Protein AF-A0A1X7TZ00-F1 (afdb_monomer)

Organism: Amphimedon queenslandica (NCBI:txid400682)

Sequence (103 aa):
MHKWAQSDSRAADITSNVAEMIAVDCQPMSIVDDIGFTRVLHVAEPSYTLPCRKYLTDTVIPRVYSELHMKQRLKQDVFTQWNSTLQYM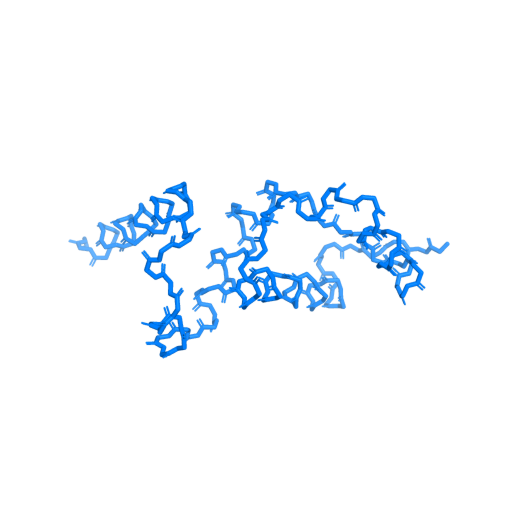LQSIIAQKAAFNTE

Solvent-accessible surface area (backbone atoms only — not comparable to full-atom values): 6291 Å² total; per-residue (Å²): 131,75,68,60,52,79,84,36,65,70,46,42,50,54,51,50,52,52,48,46,49,33,64,75,69,68,49,64,71,62,53,67,73,32,67,68,55,50,49,52,45,42,72,76,41,66,36,56,72,86,67,54,50,67,55,40,64,76,48,48,42,61,48,52,58,66,70,44,78,67,84,71,71,66,77,78,78,55,89,84,75,69,60,64,65,61,58,50,51,52,51,49,53,51,51,53,54,51,62,67,72,73,117

InterPro domains:
  IPR052035 Zinc finger BED domain-containing [PTHR46481] (9-69)

Secondary structure (DSSP, 8-state):
-PPPPTTSHHHHHHHHHHHHHHHHTT--GGGGG-HHHHHHHHHH-TT--PPPHHHIIIIIHHHHHHHTT-SSSTTSS-TTT--HHHHHHHHHHHHHHHHHTT-

Nearest PDB structures (foldseek):
  5b7j-assembly1_A  TM=3.502E-01  e=9.824E+00  Schizosaccharomyces pombe 972h-

Structure (mmCIF, N/CA/C/O backbone):
data_AF-A0A1X7TZ00-F1
#
_entry.id   AF-A0A1X7TZ00-F1
#
loop_
_atom_site.group_PDB
_atom_site.id
_atom_site.type_symbol
_atom_site.label_atom_id
_atom_site.label_alt_id
_atom_site.label_comp_id
_atom_site.label_asym_id
_atom_site.label_entity_id
_atom_site.label_seq_id
_atom_site.pdbx_PDB_ins_code
_atom_site.Cartn_x
_atom_site.Cartn_y
_atom_site.Cartn_z
_atom_site.occupancy
_atom_site.B_iso_or_equiv
_atom_site.auth_seq_id
_atom_site.auth_comp_id
_atom_site.auth_asym_id
_atom_site.auth_atom_id
_atom_site.pdbx_PDB_model_num
ATOM 1 N N . MET A 1 1 ? 12.512 -2.623 -15.115 1.00 67.31 1 MET A N 1
ATOM 2 C CA . MET A 1 1 ? 11.357 -1.699 -15.195 1.00 67.31 1 MET A CA 1
ATOM 3 C C . MET A 1 1 ? 11.548 -0.601 -14.165 1.00 67.31 1 MET A C 1
ATOM 5 O O . MET A 1 1 ? 12.048 -0.892 -13.085 1.00 67.31 1 MET A O 1
ATOM 9 N N . HIS A 1 2 ? 11.220 0.641 -14.513 1.00 89.56 2 HIS A N 1
ATOM 10 C CA . HIS A 1 2 ? 11.302 1.773 -13.590 1.00 89.56 2 HIS A CA 1
ATOM 11 C C . HIS A 1 2 ? 10.148 1.695 -12.581 1.00 89.56 2 HIS A C 1
ATOM 13 O O . HIS A 1 2 ? 8.995 1.559 -12.987 1.00 89.56 2 HIS A O 1
ATOM 19 N N . LYS A 1 3 ? 10.450 1.762 -11.281 1.00 93.44 3 LYS A N 1
ATOM 20 C CA . LYS A 1 3 ? 9.431 1.758 -10.222 1.00 93.44 3 LYS A CA 1
ATOM 21 C C . LYS A 1 3 ? 8.759 3.123 -10.119 1.00 93.44 3 LYS A C 1
ATOM 23 O O . LYS A 1 3 ? 9.432 4.145 -10.209 1.00 93.44 3 LYS A O 1
ATOM 28 N N . TRP A 1 4 ? 7.445 3.150 -9.931 1.00 94.69 4 TRP A N 1
ATOM 29 C CA . TRP A 1 4 ? 6.728 4.407 -9.732 1.00 94.69 4 TRP A CA 1
ATOM 30 C C . TRP A 1 4 ? 7.039 5.013 -8.368 1.00 94.69 4 TRP A C 1
ATOM 32 O O . TRP A 1 4 ? 7.165 4.306 -7.366 1.00 94.69 4 TRP A O 1
ATOM 42 N N . ALA A 1 5 ? 7.146 6.340 -8.343 1.00 91.00 5 ALA A N 1
ATOM 43 C CA . ALA A 1 5 ? 7.144 7.088 -7.100 1.00 91.00 5 ALA A CA 1
ATOM 44 C C . ALA A 1 5 ? 5.748 7.028 -6.471 1.00 91.00 5 ALA A C 1
ATOM 46 O O . ALA A 1 5 ? 4.744 6.867 -7.159 1.00 91.00 5 ALA A O 1
ATOM 47 N N . GLN A 1 6 ? 5.670 7.218 -5.159 1.00 79.56 6 GLN A N 1
ATOM 48 C CA . GLN A 1 6 ? 4.393 7.214 -4.445 1.00 79.56 6 GLN A CA 1
ATOM 49 C C . GLN A 1 6 ? 3.472 8.382 -4.840 1.00 79.56 6 GLN A C 1
ATOM 51 O O . GLN A 1 6 ? 2.261 8.300 -4.663 1.00 79.56 6 GLN A O 1
ATOM 56 N N . SER A 1 7 ? 4.048 9.456 -5.385 1.00 86.12 7 SER A N 1
ATOM 57 C CA . SER A 1 7 ? 3.333 10.600 -5.953 1.00 86.12 7 SER A CA 1
ATOM 58 C C . SER A 1 7 ? 2.833 10.373 -7.383 1.00 86.12 7 SER A C 1
ATOM 60 O O . SER A 1 7 ? 2.114 11.223 -7.902 1.00 86.12 7 SER A O 1
ATOM 62 N N . ASP A 1 8 ? 3.213 9.269 -8.038 1.00 94.25 8 ASP A N 1
ATOM 63 C CA . ASP A 1 8 ? 2.669 8.914 -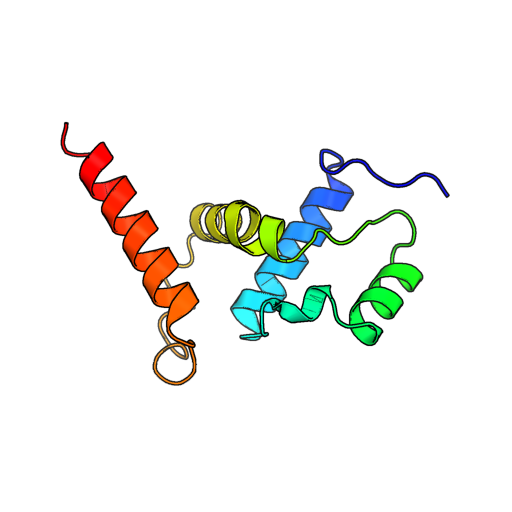9.351 1.00 94.25 8 ASP A CA 1
ATOM 64 C C . ASP A 1 8 ? 1.176 8.612 -9.196 1.00 94.25 8 ASP A C 1
ATOM 66 O O . ASP A 1 8 ? 0.784 7.821 -8.331 1.00 94.25 8 ASP A O 1
ATOM 70 N N . SER A 1 9 ? 0.340 9.231 -10.031 1.00 93.81 9 SER A N 1
ATOM 71 C CA . SER A 1 9 ? -1.114 9.077 -9.948 1.00 93.81 9 SER A CA 1
ATOM 72 C C . SER A 1 9 ? -1.538 7.613 -10.047 1.00 93.81 9 SER A C 1
ATOM 74 O O . SER A 1 9 ? -2.381 7.169 -9.276 1.00 93.81 9 SER A O 1
ATOM 76 N N . ARG A 1 10 ? -0.874 6.814 -10.891 1.00 94.38 10 ARG A N 1
ATOM 77 C CA . ARG A 1 10 ? -1.189 5.385 -11.050 1.00 94.38 10 ARG A CA 1
ATOM 78 C C . ARG A 1 10 ? -0.896 4.594 -9.779 1.00 94.38 10 ARG A C 1
ATOM 80 O O . ARG A 1 10 ? -1.664 3.714 -9.400 1.00 94.38 10 ARG A O 1
ATOM 87 N N . ALA A 1 11 ? 0.209 4.910 -9.101 1.00 94.88 11 ALA A N 1
ATOM 88 C CA . ALA A 1 11 ? 0.546 4.276 -7.831 1.00 94.88 11 ALA A CA 1
ATOM 89 C C . ALA A 1 11 ? -0.442 4.684 -6.729 1.00 94.88 11 ALA A C 1
ATOM 91 O O . ALA A 1 11 ? -0.840 3.845 -5.916 1.00 94.88 11 ALA A O 1
ATOM 92 N N . ALA A 1 12 ? -0.858 5.951 -6.710 1.00 91.75 12 ALA A N 1
ATOM 93 C CA . ALA A 1 12 ? -1.857 6.451 -5.773 1.00 91.75 12 ALA A CA 1
ATOM 94 C C . ALA A 1 12 ? -3.230 5.786 -5.983 1.00 91.75 12 ALA A C 1
ATOM 96 O O . ALA A 1 12 ? -3.860 5.391 -4.998 1.00 91.75 12 ALA A O 1
ATOM 97 N N . ASP A 1 13 ? -3.649 5.588 -7.233 1.00 92.88 13 ASP A N 1
ATOM 98 C CA . ASP A 1 13 ? -4.920 4.945 -7.580 1.00 92.88 13 ASP A CA 1
ATOM 99 C C . ASP A 1 13 ? -4.946 3.477 -7.141 1.00 92.88 13 ASP A C 1
ATOM 101 O O . ASP A 1 13 ? -5.860 3.057 -6.431 1.00 92.88 13 ASP A O 1
ATOM 105 N N . ILE A 1 14 ? -3.903 2.701 -7.469 1.00 95.06 14 ILE A N 1
ATOM 106 C CA . ILE A 1 14 ? -3.794 1.302 -7.018 1.00 95.06 14 ILE A CA 1
ATOM 107 C C . ILE A 1 14 ? -3.798 1.237 -5.488 1.00 95.06 14 ILE A C 1
ATOM 109 O O . ILE A 1 14 ? -4.513 0.429 -4.905 1.00 95.06 14 ILE A O 1
ATOM 113 N N . THR A 1 15 ? -3.044 2.115 -4.825 1.00 93.31 15 THR A N 1
ATOM 114 C CA . THR A 1 15 ? -2.982 2.157 -3.356 1.00 93.31 15 THR A CA 1
ATOM 115 C C . THR A 1 15 ? -4.346 2.452 -2.731 1.00 93.31 15 THR A C 1
ATOM 117 O O . THR A 1 15 ? -4.697 1.854 -1.714 1.00 93.31 15 THR A O 1
ATOM 120 N N . SER A 1 16 ? -5.126 3.342 -3.345 1.00 89.94 16 SER A N 1
ATOM 121 C CA . SER A 1 16 ? -6.470 3.688 -2.874 1.00 89.94 16 SER A CA 1
ATOM 122 C C . SER A 1 16 ? -7.445 2.524 -3.076 1.00 89.94 16 SER A C 1
ATOM 124 O O . SER A 1 16 ? -8.166 2.184 -2.144 1.00 89.94 16 SER A O 1
ATOM 126 N N . ASN A 1 17 ? -7.381 1.834 -4.220 1.00 91.62 17 ASN A N 1
ATOM 127 C CA . ASN A 1 17 ? -8.173 0.624 -4.475 1.00 91.62 17 ASN A CA 1
ATOM 128 C C . ASN A 1 17 ? -7.818 -0.524 -3.517 1.00 91.62 17 ASN A C 1
ATOM 130 O O . ASN A 1 17 ? -8.700 -1.247 -3.065 1.00 91.62 17 ASN A O 1
ATOM 134 N N . VAL A 1 18 ? -6.538 -0.692 -3.167 1.00 91.81 18 VAL A N 1
ATOM 135 C CA . VAL A 1 18 ? -6.117 -1.686 -2.164 1.00 91.81 18 VAL A CA 1
ATOM 136 C C . VAL A 1 18 ? -6.680 -1.337 -0.785 1.00 91.81 18 VAL A C 1
ATOM 138 O O . VAL A 1 18 ? -7.172 -2.218 -0.086 1.00 91.81 18 VAL A O 1
ATOM 141 N N . ALA A 1 19 ? -6.642 -0.062 -0.391 1.00 86.06 19 ALA A N 1
ATOM 142 C CA . ALA A 1 19 ? -7.240 0.387 0.864 1.00 86.06 19 ALA A CA 1
ATOM 143 C C . ALA A 1 19 ? -8.767 0.190 0.878 1.00 86.06 19 ALA A C 1
ATOM 145 O O . ALA A 1 19 ? -9.316 -0.228 1.899 1.00 86.06 19 ALA A O 1
ATOM 146 N N . GLU A 1 20 ? -9.442 0.436 -0.248 1.00 84.06 20 GLU A N 1
ATOM 147 C CA . GLU A 1 20 ? -10.872 0.165 -0.406 1.00 84.06 20 GLU A CA 1
ATOM 148 C C . GLU A 1 20 ? -11.178 -1.331 -0.298 1.00 84.06 20 GLU A C 1
ATOM 150 O O . GLU A 1 20 ? -12.040 -1.697 0.493 1.00 84.06 20 GLU A O 1
ATOM 155 N N . MET A 1 21 ? -10.438 -2.198 -0.995 1.00 89.31 21 MET A N 1
ATOM 156 C CA . MET A 1 21 ? -10.566 -3.658 -0.885 1.00 89.31 21 MET A CA 1
ATOM 157 C C . MET A 1 21 ? -10.416 -4.118 0.570 1.00 89.31 21 MET A C 1
ATOM 159 O O . MET A 1 21 ? -11.242 -4.875 1.071 1.00 89.31 21 MET A O 1
ATOM 163 N N . ILE A 1 22 ? -9.404 -3.618 1.288 1.00 83.38 22 ILE A N 1
ATOM 164 C CA . ILE A 1 22 ? -9.207 -3.951 2.705 1.00 83.38 22 ILE A CA 1
ATOM 165 C C . ILE A 1 22 ? -10.434 -3.568 3.542 1.00 83.38 22 ILE A C 1
ATOM 167 O O . ILE A 1 22 ? -10.862 -4.345 4.396 1.00 83.38 22 ILE A O 1
ATOM 171 N N . ALA A 1 23 ? -11.000 -2.384 3.300 1.00 78.31 23 ALA A N 1
ATOM 172 C CA . ALA A 1 23 ? -12.149 -1.884 4.046 1.00 78.31 23 ALA A CA 1
ATOM 173 C C . ALA A 1 23 ? -13.458 -2.608 3.689 1.00 78.31 23 ALA A C 1
ATOM 175 O O . ALA A 1 23 ? -14.223 -2.954 4.589 1.00 78.31 23 ALA A O 1
ATOM 176 N N . VAL A 1 24 ? -13.719 -2.828 2.399 1.00 77.81 24 VAL A N 1
ATOM 177 C CA . VAL A 1 24 ? -14.945 -3.456 1.881 1.00 77.81 24 VAL A CA 1
ATOM 178 C C . VAL A 1 24 ? -14.976 -4.942 2.219 1.00 77.81 24 VAL A C 1
ATOM 180 O O . VAL A 1 24 ? -15.980 -5.426 2.737 1.00 77.81 24 VAL A O 1
ATOM 183 N N . ASP A 1 25 ? -13.863 -5.644 2.014 1.00 83.00 25 ASP A N 1
ATOM 184 C CA . ASP A 1 25 ? -13.774 -7.092 2.223 1.00 83.00 25 ASP A CA 1
ATOM 185 C C . ASP A 1 25 ? -13.332 -7.458 3.651 1.00 83.00 25 ASP A C 1
ATOM 187 O O . ASP A 1 25 ? -13.023 -8.619 3.927 1.00 83.00 25 ASP A O 1
ATOM 191 N N . CYS A 1 26 ? -13.263 -6.470 4.555 1.00 75.56 26 CYS A N 1
ATOM 192 C CA . CYS A 1 26 ? -12.845 -6.620 5.954 1.00 75.56 26 CYS A CA 1
ATOM 193 C C . CYS A 1 26 ? -11.518 -7.391 6.119 1.00 75.56 26 CYS A C 1
ATOM 195 O O . CYS A 1 26 ? -11.359 -8.196 7.043 1.00 75.56 26 CYS A O 1
ATOM 197 N N . GLN A 1 27 ? -10.560 -7.172 5.215 1.00 84.31 27 GLN A N 1
ATOM 198 C CA . GLN A 1 27 ? -9.290 -7.897 5.234 1.00 84.31 27 GLN A CA 1
ATOM 199 C C . GLN A 1 27 ? -8.392 -7.415 6.380 1.00 84.31 27 GLN A C 1
ATOM 201 O O . GLN A 1 27 ? -8.427 -6.240 6.764 1.00 84.31 27 GLN A O 1
ATOM 206 N N . PRO A 1 28 ? -7.527 -8.285 6.930 1.00 84.81 28 PRO A N 1
ATOM 207 C CA . PRO A 1 28 ? -6.521 -7.837 7.878 1.00 84.81 28 PRO A CA 1
ATOM 208 C C . PRO A 1 28 ? -5.512 -6.910 7.187 1.00 84.81 28 PRO A C 1
ATOM 210 O O . PRO A 1 28 ? -5.063 -7.172 6.074 1.00 84.81 28 PRO A O 1
ATOM 213 N N . MET A 1 29 ? -5.057 -5.871 7.892 1.00 80.75 29 MET A N 1
ATOM 214 C CA . MET A 1 29 ? -4.037 -4.935 7.383 1.00 80.75 29 MET A CA 1
ATOM 215 C C . MET A 1 29 ? -2.713 -5.618 7.013 1.00 80.75 29 MET A 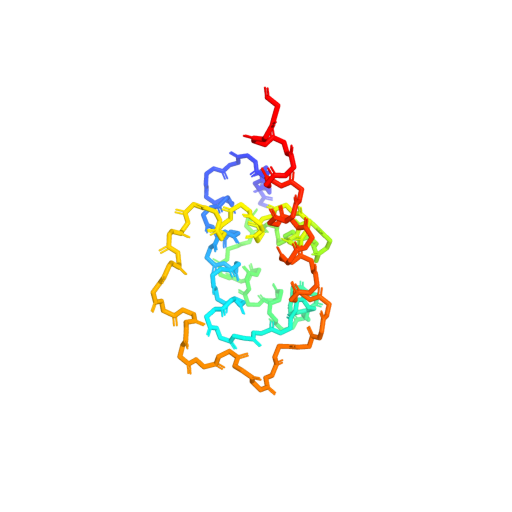C 1
ATOM 217 O O . MET A 1 29 ? -1.905 -5.045 6.290 1.00 80.75 29 MET A O 1
ATOM 221 N N . SER A 1 30 ? -2.463 -6.824 7.527 1.00 86.69 30 SER A N 1
ATOM 222 C CA . SER A 1 30 ? -1.289 -7.632 7.194 1.00 86.69 30 SER A CA 1
ATOM 223 C C . SER A 1 30 ? -1.320 -8.209 5.780 1.00 86.69 30 SER A C 1
ATOM 225 O O . SER A 1 30 ? -0.276 -8.661 5.329 1.00 86.69 30 SER A O 1
ATOM 227 N N . ILE A 1 31 ? -2.453 -8.162 5.064 1.00 90.31 31 ILE A N 1
ATOM 228 C CA . ILE A 1 31 ? -2.567 -8.705 3.698 1.00 90.31 31 ILE A CA 1
ATOM 229 C C . ILE A 1 31 ? -1.520 -8.122 2.739 1.00 90.31 31 ILE A C 1
ATOM 231 O O . ILE A 1 31 ? -1.088 -8.776 1.796 1.00 90.31 31 ILE A O 1
ATOM 235 N N . VAL A 1 32 ? -1.053 -6.900 2.996 1.00 91.12 32 VAL A N 1
ATOM 236 C CA . VAL A 1 32 ? -0.019 -6.260 2.172 1.00 91.12 32 VAL A CA 1
ATOM 237 C C . VAL A 1 32 ? 1.378 -6.839 2.361 1.00 91.12 32 VAL A C 1
ATOM 239 O O . VAL A 1 32 ? 2.259 -6.588 1.547 1.00 91.12 32 VAL A O 1
ATOM 242 N N . ASP A 1 33 ? 1.583 -7.624 3.413 1.00 90.19 33 ASP A N 1
ATOM 243 C CA . ASP A 1 33 ? 2.812 -8.380 3.632 1.00 90.19 33 ASP A CA 1
ATOM 244 C C . ASP A 1 33 ? 2.683 -9.825 3.112 1.00 90.19 33 ASP A C 1
ATOM 246 O O . ASP A 1 33 ? 3.668 -10.570 3.092 1.00 90.19 33 ASP A O 1
ATOM 250 N N . ASP A 1 34 ? 1.489 -10.237 2.664 1.00 94.50 34 ASP A N 1
ATOM 251 C CA . ASP A 1 34 ? 1.262 -11.593 2.187 1.00 94.50 34 ASP A CA 1
ATOM 252 C C . ASP A 1 34 ? 1.993 -11.829 0.864 1.00 94.50 34 ASP A C 1
ATOM 254 O O . ASP A 1 34 ? 1.846 -11.105 -0.131 1.00 94.50 34 ASP A O 1
ATOM 258 N N . ILE A 1 35 ? 2.755 -12.923 0.831 1.00 96.00 35 ILE A N 1
ATOM 259 C CA . ILE A 1 35 ? 3.577 -13.306 -0.322 1.00 96.00 35 ILE A CA 1
ATOM 260 C C . ILE A 1 35 ? 2.701 -13.525 -1.562 1.00 96.00 35 ILE A C 1
ATOM 262 O O . ILE A 1 35 ? 3.077 -13.130 -2.666 1.00 96.00 35 ILE A O 1
ATOM 266 N N . GLY A 1 36 ? 1.534 -14.156 -1.394 1.00 97.00 36 GLY A N 1
ATOM 267 C CA . GLY A 1 36 ? 0.602 -14.429 -2.489 1.00 97.00 36 GLY A CA 1
ATOM 268 C C . GLY A 1 36 ? 0.057 -13.147 -3.114 1.00 97.00 36 GLY A C 1
ATOM 269 O O . GLY A 1 36 ? 0.154 -12.966 -4.327 1.00 97.00 36 GLY A O 1
ATOM 270 N N . PHE A 1 37 ? -0.433 -12.228 -2.282 1.00 95.38 37 PHE A N 1
ATOM 271 C CA . PHE A 1 37 ? -0.976 -10.948 -2.733 1.00 95.38 37 PHE A CA 1
ATOM 272 C C . PHE A 1 37 ? 0.092 -10.087 -3.418 1.00 95.38 37 PHE A C 1
ATOM 274 O O . PHE A 1 37 ? -0.106 -9.604 -4.535 1.00 95.38 37 PHE A O 1
ATOM 281 N N . THR A 1 38 ? 1.278 -9.998 -2.811 1.00 95.00 38 THR A N 1
ATOM 282 C CA . THR A 1 38 ? 2.423 -9.275 -3.382 1.00 95.00 38 THR A CA 1
ATOM 283 C C . THR A 1 38 ? 2.817 -9.825 -4.756 1.00 95.00 38 THR A C 1
ATOM 285 O O . THR A 1 38 ? 3.101 -9.055 -5.674 1.00 95.00 38 THR A O 1
ATOM 288 N N . ARG A 1 39 ? 2.804 -11.153 -4.938 1.00 96.88 39 ARG A N 1
ATOM 289 C CA . ARG A 1 39 ? 3.100 -11.789 -6.233 1.00 96.88 39 ARG A CA 1
ATOM 290 C C . ARG A 1 39 ? 2.056 -11.463 -7.293 1.00 96.88 39 ARG A C 1
ATOM 292 O O . ARG A 1 39 ? 2.440 -11.157 -8.418 1.00 96.88 39 ARG A O 1
ATOM 299 N N . VAL A 1 40 ? 0.770 -11.509 -6.944 1.00 96.81 40 VAL A N 1
ATOM 300 C CA . VAL A 1 40 ? -0.319 -11.154 -7.869 1.00 96.81 40 VAL A CA 1
ATOM 301 C C . VAL A 1 40 ? -0.148 -9.719 -8.357 1.00 96.81 40 VAL A C 1
ATOM 303 O O . VAL A 1 40 ? -0.128 -9.490 -9.565 1.00 96.81 40 VAL A O 1
ATOM 306 N N . LEU A 1 41 ? 0.072 -8.769 -7.444 1.00 95.12 41 LEU A N 1
ATOM 307 C CA . LEU A 1 41 ? 0.301 -7.370 -7.811 1.00 95.12 41 LEU A CA 1
ATOM 308 C C . LEU A 1 41 ? 1.573 -7.179 -8.634 1.00 95.12 41 LEU A C 1
ATOM 310 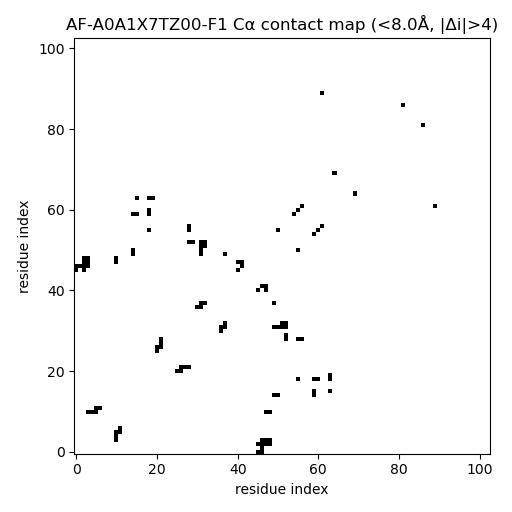O O . LEU A 1 41 ? 1.573 -6.385 -9.567 1.00 95.12 41 LEU A O 1
ATOM 314 N N . HIS A 1 42 ? 2.640 -7.920 -8.335 1.00 94.94 42 HIS A N 1
ATOM 315 C CA . HIS A 1 42 ? 3.874 -7.831 -9.107 1.00 94.94 42 HIS A CA 1
ATOM 316 C C . HIS A 1 42 ? 3.711 -8.310 -10.553 1.00 94.94 42 HIS A C 1
ATOM 318 O O . HIS A 1 42 ? 4.326 -7.740 -11.448 1.00 94.94 42 HIS A O 1
ATOM 324 N N . VAL A 1 43 ? 2.898 -9.345 -10.784 1.00 96.94 43 VAL A N 1
ATOM 325 C CA . VAL A 1 43 ? 2.584 -9.832 -12.137 1.00 96.94 43 VAL A CA 1
ATOM 326 C C . VAL A 1 43 ? 1.632 -8.876 -12.853 1.00 96.94 43 VAL A C 1
ATOM 328 O O . VAL A 1 43 ? 1.830 -8.604 -14.034 1.00 96.94 43 VAL A O 1
ATOM 331 N N . ALA A 1 44 ? 0.617 -8.370 -12.149 1.00 96.38 44 ALA A N 1
ATOM 332 C CA . ALA A 1 44 ? -0.386 -7.477 -12.721 1.00 96.38 44 ALA A CA 1
ATOM 333 C C . ALA A 1 44 ? 0.193 -6.098 -13.074 1.00 96.38 44 ALA A C 1
ATOM 335 O O . ALA A 1 44 ? -0.063 -5.590 -14.161 1.00 96.38 44 ALA A O 1
ATOM 336 N N . GLU A 1 45 ? 0.990 -5.508 -12.179 1.00 95.88 45 GLU A N 1
ATOM 337 C CA . GLU A 1 45 ? 1.660 -4.228 -12.402 1.00 95.88 45 GLU A CA 1
ATOM 338 C C . GLU A 1 45 ? 3.072 -4.223 -11.782 1.00 95.88 45 GLU A C 1
ATOM 340 O O . GLU A 1 45 ? 3.274 -3.832 -10.625 1.00 95.88 45 GLU A O 1
ATOM 345 N N . PRO A 1 46 ? 4.100 -4.621 -12.552 1.00 95.69 46 PRO A N 1
ATOM 346 C CA . PRO A 1 46 ? 5.463 -4.732 -12.045 1.00 95.69 46 PRO A CA 1
ATOM 347 C C . PRO A 1 46 ? 6.098 -3.393 -11.652 1.00 95.69 46 PRO A C 1
ATOM 349 O O . PRO A 1 46 ? 7.081 -3.387 -10.901 1.00 95.69 46 PRO A O 1
ATOM 352 N N . SER A 1 47 ? 5.592 -2.263 -12.157 1.00 95.94 47 SER A N 1
ATOM 353 C CA . SER A 1 47 ? 6.119 -0.923 -11.852 1.00 95.94 47 SER A CA 1
ATOM 354 C C . SER A 1 47 ? 5.630 -0.407 -10.499 1.00 95.94 47 SER A C 1
ATOM 356 O O . SER A 1 47 ? 6.276 0.460 -9.902 1.00 95.94 47 SER A O 1
ATOM 358 N N . TYR A 1 48 ? 4.534 -0.970 -9.987 1.00 96.00 48 TYR A N 1
ATOM 359 C CA . TYR A 1 48 ? 3.975 -0.628 -8.690 1.00 96.00 48 TYR A CA 1
ATOM 360 C C . TYR A 1 48 ? 4.810 -1.226 -7.548 1.00 96.00 48 TYR A C 1
ATOM 362 O O . TYR A 1 48 ? 5.453 -2.279 -7.667 1.00 96.00 48 TYR A O 1
ATOM 370 N N . THR A 1 49 ? 4.832 -0.507 -6.430 1.00 94.12 49 THR A N 1
ATOM 371 C CA . THR A 1 49 ? 5.407 -0.971 -5.168 1.00 94.12 49 THR A CA 1
ATOM 372 C C . THR A 1 49 ? 4.338 -0.800 -4.109 1.00 94.12 49 THR A C 1
ATOM 374 O O . THR A 1 49 ? 3.925 0.322 -3.823 1.00 94.12 49 THR A O 1
ATOM 377 N N . LEU A 1 50 ? 3.884 -1.920 -3.555 1.00 93.00 50 LEU A N 1
ATOM 378 C CA . LEU A 1 50 ? 2.874 -1.922 -2.511 1.00 93.00 50 LEU A CA 1
ATOM 379 C C . LEU A 1 50 ? 3.446 -1.248 -1.249 1.00 93.00 50 LEU A C 1
ATOM 381 O O . LEU A 1 50 ? 4.555 -1.597 -0.828 1.00 93.00 50 LEU A O 1
ATOM 385 N N . PRO A 1 51 ? 2.753 -0.258 -0.661 1.00 90.81 51 PRO A N 1
ATOM 386 C CA . PRO A 1 51 ? 3.222 0.401 0.545 1.00 90.81 51 PRO A CA 1
ATOM 387 C C . PRO A 1 51 ? 3.176 -0.543 1.743 1.00 90.81 51 PRO A C 1
ATOM 389 O O . PRO A 1 51 ? 2.363 -1.463 1.817 1.00 90.81 51 PRO A O 1
ATOM 392 N N . CYS A 1 52 ? 4.032 -0.269 2.724 1.00 88.50 52 CYS A N 1
ATOM 393 C CA . CYS A 1 52 ? 4.044 -1.049 3.948 1.00 88.50 52 CYS A CA 1
ATOM 394 C C . CYS A 1 52 ? 2.766 -0.821 4.766 1.00 88.50 52 CYS A C 1
ATOM 396 O O . CYS A 1 52 ? 2.170 0.262 4.762 1.00 88.50 52 CYS A O 1
ATOM 398 N N . ARG A 1 53 ? 2.407 -1.833 5.556 1.00 87.00 53 ARG A N 1
ATOM 399 C CA . ARG A 1 53 ? 1.257 -1.816 6.467 1.00 87.00 53 ARG A CA 1
ATOM 400 C C . ARG A 1 53 ? 1.168 -0.552 7.322 1.00 87.00 53 ARG A C 1
ATOM 402 O O . ARG A 1 53 ? 0.091 0.009 7.460 1.00 87.00 53 ARG A O 1
ATOM 409 N N . LYS A 1 54 ? 2.295 -0.079 7.869 1.00 84.56 54 LYS A N 1
ATOM 410 C CA . LYS A 1 54 ? 2.324 1.134 8.703 1.00 84.56 54 LYS A CA 1
ATOM 411 C C . LYS A 1 54 ? 1.833 2.361 7.932 1.00 84.56 54 LYS A C 1
ATOM 413 O O . LYS A 1 54 ? 1.004 3.105 8.432 1.00 84.56 54 LYS A O 1
ATOM 418 N N . TYR A 1 55 ? 2.305 2.544 6.701 1.00 85.19 55 TYR A N 1
ATOM 419 C CA . TYR A 1 55 ? 1.885 3.665 5.864 1.00 85.19 55 TYR A CA 1
ATOM 420 C C . TYR A 1 55 ? 0.399 3.576 5.483 1.00 85.19 55 TYR A C 1
ATOM 422 O O . TYR A 1 55 ? -0.305 4.587 5.479 1.00 85.19 55 TYR A O 1
ATOM 430 N N . LEU A 1 56 ? -0.098 2.367 5.203 1.00 81.44 56 LEU A N 1
ATOM 431 C CA . LEU A 1 56 ? -1.521 2.163 4.929 1.00 81.44 56 LEU A CA 1
ATOM 432 C C . LEU A 1 56 ? -2.391 2.530 6.131 1.00 81.44 56 LEU A C 1
ATOM 434 O O . LEU A 1 56 ? -3.322 3.320 5.977 1.00 81.44 56 LEU A O 1
ATOM 438 N N . THR A 1 57 ? -2.05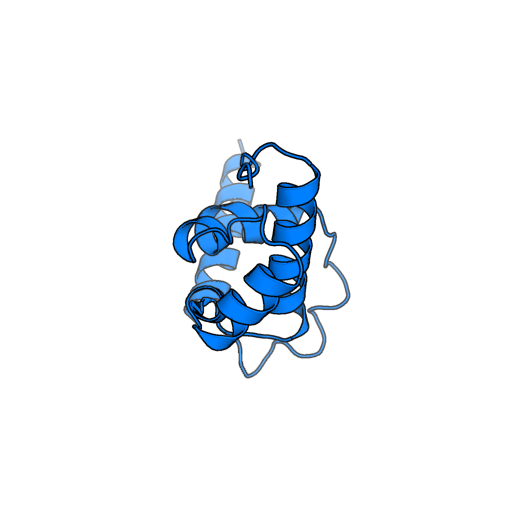6 2.018 7.314 1.00 77.94 57 THR A N 1
ATOM 439 C CA . THR A 1 57 ? -2.802 2.277 8.551 1.00 77.94 57 THR A CA 1
ATOM 440 C C . THR A 1 57 ? -2.752 3.746 8.965 1.00 77.94 57 THR A C 1
ATOM 442 O O . THR A 1 57 ? -3.791 4.326 9.266 1.00 77.94 57 THR A O 1
ATOM 445 N N . ASP A 1 58 ? -1.565 4.357 8.963 1.00 78.00 58 ASP A N 1
ATOM 446 C CA . ASP A 1 58 ? -1.366 5.687 9.550 1.00 78.00 58 ASP A CA 1
ATOM 447 C C . ASP A 1 58 ? -1.758 6.819 8.587 1.00 78.00 58 ASP A C 1
ATOM 449 O O . ASP A 1 58 ? -2.040 7.933 9.022 1.00 78.00 58 ASP A O 1
ATOM 453 N N . THR A 1 59 ? -1.733 6.578 7.270 1.00 80.69 59 THR A N 1
ATOM 454 C CA . THR A 1 59 ? -1.884 7.641 6.259 1.00 80.69 59 THR A CA 1
ATOM 455 C C . THR A 1 59 ? -2.987 7.351 5.252 1.00 80.69 59 THR A C 1
ATOM 457 O O . THR A 1 59 ? -3.905 8.157 5.098 1.00 80.69 59 THR A O 1
ATOM 460 N N . VAL A 1 60 ? -2.918 6.220 4.548 1.00 80.62 60 VAL A N 1
ATOM 461 C CA . VAL A 1 60 ? -3.797 5.977 3.391 1.00 80.62 60 VAL A CA 1
ATOM 462 C C . VAL A 1 60 ? -5.234 5.741 3.822 1.00 80.62 60 VAL A C 1
ATOM 464 O O . VAL A 1 60 ? -6.135 6.359 3.272 1.00 80.62 60 VAL A O 1
ATOM 467 N N . ILE A 1 61 ? -5.462 4.882 4.809 1.00 74.75 61 ILE A N 1
ATOM 468 C CA . ILE A 1 61 ? -6.813 4.499 5.226 1.00 74.75 61 ILE A CA 1
ATOM 469 C C . ILE A 1 61 ? -7.562 5.667 5.873 1.00 74.75 61 ILE A C 1
ATOM 471 O O . ILE A 1 61 ? -8.692 5.921 5.457 1.00 74.75 61 ILE A O 1
ATOM 475 N N . PRO A 1 62 ? -6.967 6.447 6.799 1.00 76.44 62 PRO A N 1
ATOM 476 C CA . PRO A 1 62 ? -7.598 7.666 7.298 1.00 76.44 62 PRO A CA 1
ATOM 477 C C . PRO A 1 62 ? -7.958 8.648 6.178 1.00 76.44 62 PRO A C 1
ATOM 479 O O . PRO A 1 62 ? -9.030 9.254 6.221 1.00 76.44 62 PRO A O 1
ATOM 482 N N . ARG A 1 63 ? -7.090 8.783 5.163 1.00 78.50 63 ARG A N 1
ATOM 483 C CA . ARG A 1 63 ? -7.332 9.644 3.999 1.00 78.50 63 ARG A CA 1
ATOM 484 C C . ARG A 1 63 ? -8.496 9.126 3.155 1.00 78.50 63 ARG A C 1
ATOM 486 O O . ARG A 1 63 ? -9.477 9.847 2.994 1.00 78.50 63 ARG A O 1
ATOM 493 N N . VAL A 1 64 ? -8.431 7.871 2.713 1.00 73.06 64 VAL A N 1
ATOM 494 C CA . VAL A 1 64 ? -9.457 7.207 1.892 1.00 73.06 64 VAL A CA 1
ATOM 495 C C . VAL A 1 64 ? -10.812 7.215 2.598 1.00 73.06 64 VAL A C 1
ATOM 497 O O . VAL A 1 64 ? -11.817 7.530 1.976 1.00 73.06 64 VAL A O 1
ATOM 500 N N . TYR A 1 65 ? -10.851 6.982 3.911 1.00 68.56 65 TYR A N 1
ATOM 501 C CA . TYR A 1 65 ? -12.079 7.050 4.711 1.00 68.56 65 TYR A CA 1
ATOM 502 C C . TYR A 1 65 ? -12.638 8.474 4.858 1.00 68.56 65 TYR A C 1
ATOM 504 O O . TYR A 1 65 ? -13.834 8.658 5.071 1.00 68.56 65 TYR A O 1
ATOM 512 N N . SER A 1 66 ? -11.783 9.499 4.800 1.00 68.44 66 SER A N 1
ATOM 513 C CA . SER A 1 66 ? -12.221 10.899 4.844 1.00 68.44 66 SER A CA 1
ATOM 514 C C . SER A 1 66 ? -12.701 11.420 3.486 1.00 68.44 66 SER A C 1
ATOM 516 O O . SER A 1 66 ? -13.611 12.245 3.442 1.00 68.44 66 SER A O 1
ATOM 518 N N . GLU A 1 67 ? -12.107 10.930 2.396 1.00 67.38 67 GLU A N 1
ATOM 519 C CA . GLU A 1 67 ? -12.437 11.296 1.014 1.00 67.38 67 GLU A CA 1
ATOM 520 C C . GLU A 1 67 ? -13.690 10.552 0.539 1.00 67.38 67 GLU A C 1
ATOM 522 O O . GLU A 1 67 ? -14.654 11.164 0.059 1.00 67.38 67 GLU A O 1
ATOM 527 N N . LEU A 1 68 ? -13.730 9.236 0.761 1.00 58.34 68 LEU A N 1
ATOM 528 C CA . LEU A 1 68 ? -14.940 8.450 0.613 1.00 58.34 68 LEU A CA 1
ATOM 529 C C . LEU A 1 68 ? -15.869 8.863 1.742 1.00 58.34 68 LEU A C 1
ATOM 531 O O . LEU A 1 68 ? -15.664 8.513 2.897 1.00 58.34 68 LEU A O 1
ATOM 535 N N . HIS A 1 69 ? -16.931 9.591 1.419 1.00 51.09 69 HIS A N 1
ATOM 536 C CA . HIS A 1 69 ? -18.046 9.815 2.326 1.00 51.09 69 HIS A CA 1
ATOM 537 C C . HIS A 1 69 ? -18.749 8.472 2.613 1.00 51.09 69 HIS A C 1
ATOM 539 O O . HIS A 1 69 ? -19.906 8.274 2.245 1.00 51.09 69 HIS A O 1
ATOM 545 N N . MET A 1 70 ? -18.091 7.531 3.297 1.00 49.88 70 MET A N 1
ATOM 546 C CA . MET A 1 70 ? -18.652 6.273 3.790 1.00 49.88 70 MET A CA 1
ATOM 547 C C . MET A 1 70 ? -19.591 6.547 4.977 1.00 49.88 70 MET A C 1
ATOM 549 O O . MET A 1 70 ? -19.577 5.874 6.001 1.00 49.88 70 MET A O 1
ATOM 553 N N . LYS A 1 71 ? -20.474 7.541 4.838 1.00 45.94 71 LYS A N 1
ATOM 554 C CA . LYS A 1 71 ? -21.561 7.821 5.777 1.00 45.94 71 LYS A CA 1
ATOM 555 C C . LYS A 1 71 ? -22.661 6.753 5.741 1.00 45.94 71 LYS A C 1
ATOM 557 O O . LYS A 1 71 ? -23.514 6.777 6.629 1.00 45.94 71 LYS A O 1
ATOM 562 N N . GLN A 1 72 ? -22.693 5.841 4.759 1.00 42.44 72 GLN A N 1
ATOM 563 C CA . GLN A 1 72 ? -23.891 5.014 4.539 1.00 42.44 72 GLN A CA 1
ATOM 564 C C . GLN A 1 72 ? -23.703 3.507 4.285 1.00 42.44 72 GLN A C 1
ATOM 566 O O . GLN A 1 72 ? -24.654 2.785 4.559 1.00 42.44 72 GLN A O 1
ATOM 571 N N . ARG A 1 73 ? -22.540 2.980 3.862 1.00 39.72 73 ARG A N 1
ATOM 572 C CA . ARG A 1 73 ? -22.401 1.522 3.589 1.00 39.72 73 ARG A CA 1
ATOM 573 C C . ARG A 1 73 ? -21.689 0.711 4.675 1.00 39.72 73 ARG A C 1
ATOM 575 O O . ARG A 1 73 ? -22.004 -0.455 4.847 1.00 39.72 73 ARG A O 1
ATOM 582 N N . LEU A 1 74 ? -20.850 1.336 5.501 1.00 44.12 74 LEU A N 1
ATOM 583 C CA . LEU A 1 74 ? -20.209 0.668 6.646 1.00 44.12 74 LEU A CA 1
ATOM 584 C C . LEU A 1 74 ? -21.123 0.518 7.874 1.00 44.12 74 LEU A C 1
ATOM 586 O O . LEU A 1 74 ? -20.693 0.053 8.922 1.00 44.12 74 LEU A O 1
ATOM 590 N N . LYS A 1 75 ? -22.394 0.928 7.783 1.00 41.12 75 LYS A N 1
ATOM 591 C CA . LYS A 1 75 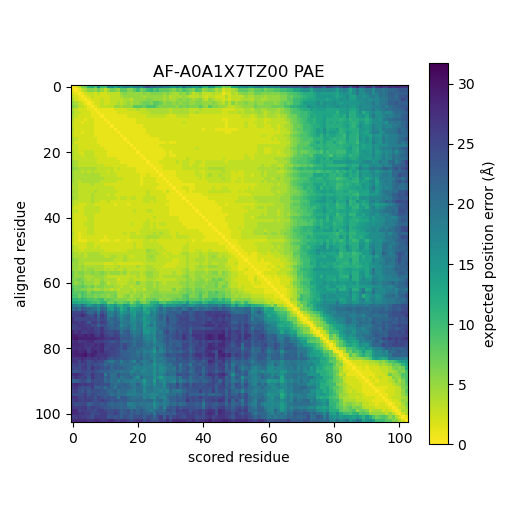? -23.339 0.807 8.901 1.00 41.12 75 LYS A CA 1
ATOM 592 C C . LYS A 1 75 ? -23.948 -0.589 9.047 1.00 41.12 75 LYS A C 1
ATOM 594 O O . LYS A 1 75 ? -24.575 -0.821 10.073 1.00 41.12 75 LYS A O 1
ATOM 599 N N . GLN A 1 76 ? -23.815 -1.478 8.058 1.00 40.09 76 GLN A N 1
ATOM 600 C CA . GLN A 1 76 ? -24.614 -2.710 8.038 1.00 40.09 76 GLN A CA 1
ATOM 601 C C . GLN A 1 76 ? -23.882 -3.993 8.466 1.00 40.09 76 GLN A C 1
ATOM 603 O O . GLN A 1 76 ? -24.535 -4.798 9.114 1.00 40.09 76 GLN A O 1
ATOM 608 N N . ASP A 1 77 ? -22.557 -4.135 8.306 1.00 40.97 77 ASP A N 1
ATOM 609 C CA . ASP A 1 77 ? -21.871 -5.413 8.634 1.00 40.97 77 ASP A CA 1
ATOM 610 C C . ASP A 1 77 ? -20.716 -5.305 9.657 1.00 40.97 77 ASP A C 1
ATOM 612 O O . ASP A 1 77 ? -19.961 -6.245 9.890 1.00 40.97 77 ASP A O 1
ATOM 616 N N . VAL A 1 78 ? -20.563 -4.157 10.319 1.00 47.84 78 VAL A N 1
ATOM 617 C CA . VAL A 1 78 ? -19.346 -3.819 11.090 1.00 47.84 78 VAL A CA 1
ATOM 618 C C . VAL A 1 78 ? -19.392 -4.254 12.568 1.00 47.84 78 VAL A C 1
ATOM 620 O O . VAL A 1 78 ? -18.383 -4.180 13.266 1.00 47.84 78 VAL A O 1
ATOM 623 N N . PHE A 1 79 ? -20.518 -4.749 13.094 1.00 41.12 79 PHE A N 1
ATOM 624 C CA . PHE A 1 79 ? -20.662 -4.878 14.554 1.00 41.12 79 PHE A CA 1
ATOM 625 C C . PHE A 1 79 ? -19.914 -6.057 15.209 1.00 41.12 79 PHE A C 1
ATOM 627 O O . PHE A 1 79 ? -19.704 -6.017 16.416 1.00 41.12 79 PHE A O 1
ATOM 634 N N . THR A 1 80 ? -19.474 -7.092 14.483 1.00 44.84 80 THR A N 1
ATOM 635 C CA . THR A 1 80 ? -18.993 -8.325 15.153 1.00 44.84 80 THR A CA 1
ATOM 636 C C . THR A 1 80 ? -17.584 -8.796 14.807 1.00 44.84 80 THR A C 1
ATOM 638 O O . THR A 1 80 ? -17.135 -9.769 15.405 1.00 44.84 80 THR A O 1
ATOM 641 N N 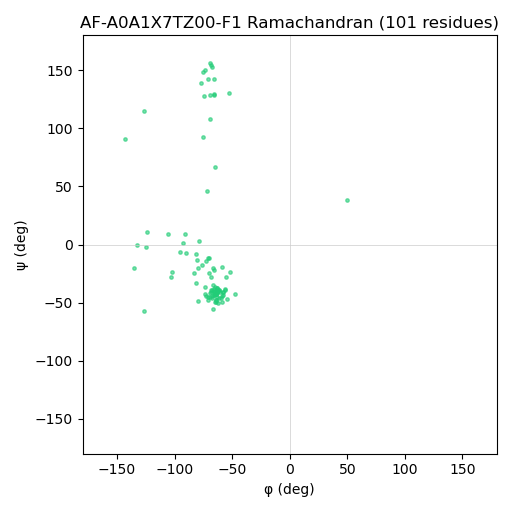. GLN A 1 81 ? -16.851 -8.129 13.909 1.00 45.22 81 GLN A N 1
ATOM 642 C CA . GLN A 1 81 ? -15.510 -8.603 13.514 1.00 45.22 81 GLN A CA 1
ATOM 643 C C . GLN A 1 81 ? -14.412 -7.532 13.501 1.00 45.22 81 GLN A C 1
ATOM 645 O O . GLN A 1 81 ? -13.247 -7.834 13.241 1.00 45.22 81 GLN A O 1
ATOM 650 N N . TRP A 1 8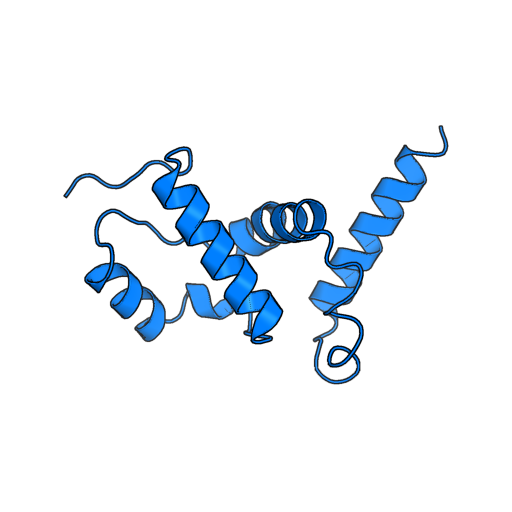2 ? -14.737 -6.280 13.823 1.00 44.94 82 TRP A N 1
ATOM 651 C CA . TRP A 1 82 ? -13.738 -5.218 13.858 1.00 44.94 82 TRP A CA 1
ATOM 652 C C . TRP A 1 82 ? -12.877 -5.360 15.108 1.00 44.94 82 TRP A C 1
ATOM 654 O O . TRP A 1 82 ? -13.217 -4.884 16.188 1.00 44.94 82 TRP A O 1
ATOM 664 N N . ASN A 1 83 ? -11.755 -6.064 14.954 1.00 50.72 83 ASN A N 1
ATOM 665 C CA . ASN A 1 83 ? -10.744 -6.190 15.991 1.00 50.72 83 ASN A CA 1
ATOM 666 C C . ASN A 1 83 ? -10.344 -4.795 16.489 1.00 50.72 83 ASN A C 1
ATOM 668 O O . ASN A 1 83 ? -10.059 -3.872 15.719 1.00 50.72 83 ASN A O 1
ATOM 672 N N . SER A 1 84 ? -10.360 -4.678 17.810 1.00 55.47 84 SER A N 1
ATOM 673 C CA . SER A 1 84 ? -10.522 -3.461 18.603 1.00 55.47 84 SER A CA 1
ATOM 674 C C . SER A 1 84 ? -9.587 -2.292 18.254 1.00 55.47 84 SER A C 1
ATOM 676 O O . SER A 1 84 ? -9.946 -1.136 18.455 1.00 55.47 84 SER A O 1
ATOM 678 N N . THR A 1 85 ? -8.425 -2.534 17.649 1.00 53.72 85 THR A N 1
ATOM 679 C CA . THR A 1 85 ? -7.420 -1.502 17.349 1.00 53.72 85 THR A CA 1
ATOM 680 C C . THR A 1 85 ? -7.867 -0.462 16.320 1.00 53.72 85 THR A C 1
ATOM 682 O O . THR A 1 85 ? -7.636 0.724 16.538 1.00 53.72 85 THR A O 1
ATOM 685 N N . LEU A 1 86 ? -8.511 -0.859 15.216 1.00 53.69 86 LEU A N 1
ATOM 686 C CA . LEU A 1 86 ? -8.924 0.097 14.174 1.00 53.69 86 LEU A CA 1
ATOM 687 C C . LEU A 1 86 ? -10.112 0.942 14.624 1.00 53.69 86 LEU A C 1
ATOM 689 O O . LEU A 1 86 ? -10.151 2.137 14.352 1.00 53.69 86 LEU A O 1
ATOM 693 N N . GLN A 1 87 ? -11.038 0.347 15.379 1.00 56.78 87 GLN A N 1
ATOM 694 C CA . GLN A 1 87 ? -12.131 1.089 15.997 1.00 56.78 87 GLN A CA 1
ATOM 695 C C . GLN A 1 87 ? -11.591 2.137 16.975 1.00 56.78 87 GLN A C 1
ATOM 697 O O . GLN A 1 87 ? -12.005 3.294 16.906 1.00 56.78 87 GLN A O 1
ATOM 702 N N . TYR A 1 88 ? -10.637 1.766 17.836 1.00 59.00 88 TYR A N 1
ATOM 703 C CA . TYR A 1 88 ? -9.998 2.725 18.738 1.00 59.00 88 TYR A CA 1
ATOM 704 C C . TYR A 1 88 ? -9.252 3.826 17.979 1.00 59.00 88 TYR A C 1
ATOM 706 O O .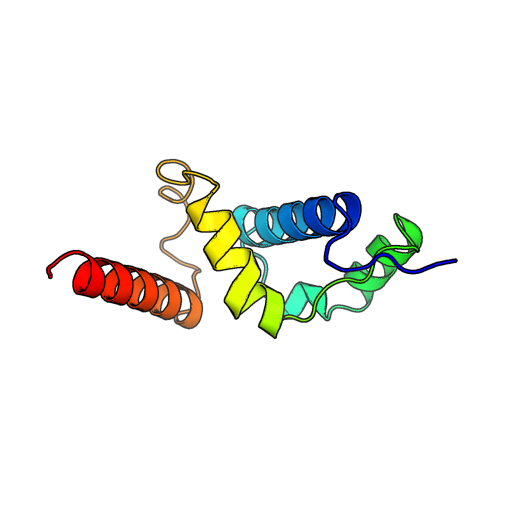 TYR A 1 88 ? -9.345 4.990 18.363 1.00 59.00 88 TYR A O 1
ATOM 714 N N . MET A 1 89 ? -8.566 3.491 16.883 1.00 64.38 89 MET A N 1
ATOM 715 C CA . MET A 1 89 ? -7.862 4.475 16.053 1.00 64.38 89 MET A CA 1
ATOM 716 C C . MET A 1 89 ? -8.827 5.442 15.358 1.00 64.38 89 MET A C 1
ATOM 718 O O . MET A 1 89 ? -8.593 6.645 15.318 1.00 64.38 89 MET A O 1
ATOM 722 N N . LEU A 1 90 ? -9.953 4.944 14.850 1.00 62.38 90 LEU A N 1
ATOM 723 C CA . LEU A 1 90 ? -10.976 5.791 14.241 1.00 62.38 90 LEU A CA 1
ATOM 724 C C . LEU A 1 90 ? -11.657 6.680 15.288 1.00 62.38 90 LEU A C 1
ATOM 726 O O . LEU A 1 90 ? -11.866 7.866 15.037 1.00 62.38 90 LEU A O 1
ATOM 730 N N . GLN A 1 91 ? -11.951 6.149 16.479 1.00 58.75 91 GLN A N 1
ATOM 731 C CA . GLN A 1 91 ? -12.489 6.949 17.581 1.00 58.75 91 GLN A CA 1
ATOM 732 C C . GLN A 1 91 ? -11.510 8.035 18.039 1.00 58.75 91 GLN A C 1
ATOM 734 O O . GLN A 1 91 ? -11.938 9.166 18.268 1.00 58.75 91 GLN A O 1
ATOM 739 N N . SER A 1 92 ? -10.209 7.739 18.129 1.00 57.03 92 SER A N 1
ATOM 740 C CA . SER A 1 92 ? -9.210 8.733 18.531 1.00 57.03 92 SER A CA 1
ATOM 741 C C . SER A 1 92 ? -9.032 9.833 17.482 1.00 57.03 92 SER A C 1
ATOM 743 O O . SER A 1 92 ? -8.964 11.005 17.849 1.00 57.03 92 SER A O 1
ATOM 745 N N . ILE A 1 93 ? -9.062 9.499 16.188 1.00 59.12 93 ILE A N 1
ATOM 746 C CA . ILE A 1 93 ? -9.012 10.483 15.092 1.00 59.12 93 ILE A CA 1
ATOM 747 C C . ILE A 1 93 ? -10.252 11.389 15.107 1.00 59.12 93 ILE A C 1
ATOM 749 O O . ILE A 1 93 ? -10.136 12.604 14.934 1.00 59.12 93 ILE A O 1
ATOM 753 N N . ILE A 1 94 ? -11.443 10.826 15.334 1.00 61.12 94 ILE A N 1
ATOM 754 C CA . ILE A 1 94 ? -12.686 11.607 15.448 1.00 61.12 94 ILE A CA 1
ATOM 755 C C . ILE A 1 94 ? -12.628 12.536 16.668 1.00 61.12 94 ILE A C 1
ATOM 757 O O . ILE A 1 94 ? -12.983 13.708 16.550 1.00 61.12 94 ILE A O 1
ATOM 761 N N . ALA A 1 95 ? -12.136 12.048 17.811 1.00 63.12 95 ALA A N 1
ATOM 762 C CA . ALA A 1 95 ? -11.974 12.850 19.022 1.00 63.12 95 ALA A CA 1
ATOM 763 C C . ALA A 1 95 ? -10.969 14.002 18.831 1.00 63.12 95 ALA A C 1
ATOM 765 O O . ALA A 1 95 ? -11.247 15.128 19.234 1.00 63.12 95 ALA A O 1
ATOM 766 N N . GLN A 1 96 ? -9.841 13.752 18.158 1.00 57.78 96 GLN A N 1
ATOM 767 C CA . GLN A 1 96 ? -8.844 14.781 17.833 1.00 57.78 96 GLN A CA 1
ATOM 768 C C . GLN A 1 96 ? -9.408 15.855 16.893 1.00 57.78 96 GLN A C 1
ATOM 770 O O . GLN A 1 96 ? -9.194 17.044 17.122 1.00 57.78 96 GLN A O 1
ATOM 775 N N . LYS A 1 97 ? -10.174 15.457 15.868 1.00 58.22 97 LYS A N 1
ATOM 776 C CA . LYS A 1 97 ? -10.844 16.404 14.961 1.00 58.22 97 LYS A CA 1
ATOM 777 C C . LYS A 1 97 ? -11.936 17.218 15.658 1.00 58.22 97 LYS A C 1
ATOM 779 O O . LYS A 1 97 ? -12.117 18.380 15.319 1.00 58.22 97 LYS A O 1
ATOM 784 N N . ALA A 1 98 ? -12.660 16.631 16.613 1.00 67.56 98 ALA A N 1
ATOM 785 C CA . ALA A 1 98 ? -13.658 17.353 17.399 1.00 67.56 98 ALA A CA 1
ATOM 786 C C . ALA A 1 98 ? -13.003 18.394 18.317 1.00 67.56 98 ALA A C 1
ATOM 788 O O . ALA A 1 98 ? -13.455 19.531 18.329 1.00 67.56 98 ALA A O 1
ATOM 789 N N . ALA A 1 99 ? -11.912 18.028 19.000 1.00 59.53 99 ALA A N 1
ATOM 790 C CA . ALA A 1 99 ? -11.159 18.935 19.865 1.00 59.53 99 ALA A CA 1
ATOM 791 C C . ALA A 1 99 ? -10.562 20.127 19.096 1.00 59.53 99 ALA A C 1
ATOM 793 O O . ALA A 1 99 ? -10.615 21.250 19.581 1.00 59.53 99 ALA A O 1
ATOM 794 N N . PHE A 1 100 ? -10.060 19.894 17.878 1.00 56.50 100 PHE A N 1
ATOM 795 C CA . PHE A 1 100 ? -9.501 20.946 17.021 1.00 56.50 100 PHE A CA 1
ATOM 796 C C . PHE A 1 100 ? -10.557 21.915 16.457 1.00 56.50 100 PHE A C 1
ATOM 798 O O . PHE A 1 100 ? -10.232 23.046 16.128 1.00 56.50 100 PHE A O 1
ATOM 805 N N . ASN A 1 101 ? -11.819 21.491 16.338 1.00 56.31 101 ASN A N 1
ATOM 806 C CA . ASN A 1 101 ? -12.905 22.313 15.788 1.00 56.31 101 ASN A CA 1
ATOM 807 C C . ASN A 1 101 ? -13.694 23.096 16.860 1.00 56.31 101 ASN A C 1
ATOM 809 O O . ASN A 1 101 ? -14.686 23.742 16.526 1.00 56.31 101 ASN A O 1
ATOM 813 N N . THR A 1 102 ? -13.314 22.985 18.137 1.00 53.28 102 THR A N 1
ATOM 814 C CA . THR A 1 102 ? -13.962 23.665 19.277 1.00 53.28 102 THR A CA 1
ATOM 815 C C . THR A 1 102 ? -13.168 24.850 19.841 1.00 53.28 102 THR A C 1
ATOM 817 O O . THR A 1 102 ? -13.565 25.395 20.870 1.00 53.28 102 THR A O 1
ATOM 820 N N . GLU A 1 103 ? -12.099 25.270 19.165 1.00 45.50 103 GLU A N 1
ATOM 821 C CA . GLU A 1 103 ? -11.404 26.553 19.381 1.00 45.50 103 GLU A CA 1
ATOM 822 C C . GLU A 1 103 ? -11.717 27.525 18.234 1.00 45.50 103 GLU A C 1
ATOM 824 O O . GLU A 1 103 ? -11.866 28.735 18.519 1.00 45.50 103 GLU A O 1
#

Mean predicted aligned error: 11.04 Å

Radius of gyration: 15.32 Å; Cα contacts (8 Å, |Δi|>4): 58; chains: 1; bounding box: 36×41×35 Å

Foldseek 3Di:
DAADDCPPPVLLVVQLVVLVCCVVVVNPLCVLVDPVSQVVCCVVPVNHDHDDSVCSLPPNNVVSPVVPPVVDDCPPPPDPPPDVVSVVVVVVVVVVVVVVVPD

pLDDT: mean 75.21, std 18.56, range [39.72, 97.0]